Protein AF-A0A950I4U9-F1 (afdb_monomer)

Solvent-accessible surface area (backbone atoms only — not comparable to full-atom values): 6272 Å² total; per-residue (Å²): 140,79,81,83,88,44,74,59,43,54,51,56,46,53,53,52,48,49,50,41,42,52,46,24,73,71,69,57,50,70,66,42,44,57,66,60,38,53,54,29,50,48,45,33,71,65,39,24,47,54,39,43,46,37,59,77,68,62,38,65,94,52,44,68,60,35,50,52,49,49,43,35,33,46,46,44,44,54,68,63,43,34,77,76,70,74,41,62,77,73,58,91,78,44,49,66,57,40,44,51,50,41,52,48,52,10,53,57,47,54,75,72,109

Foldseek 3Di:
DDQDDDPQLVVVLVVQLVVLAVCCVVVVDQLRHNQLSCQLSVLLNRQLLVLLVCVVVVVVVCNVVSVVSLCCSQPVSSVVVCVVVVTDHPRPPCSVVSSVVSNVSNVSVVVRD

Sequence (113 aa):
MKIRLTKWKIGTFAIGLGWLIWGSFYYQFTDWDVGVSILMAGVTFLTADWCVDVLMRRQWRKLPLAIIFAWLAVDGVYVAWHPLAGNTMLRGDQWPTSLCLYLLCGFIWRLGE

Structure (mmCIF, N/CA/C/O backbone):
data_AF-A0A950I4U9-F1
#
_entry.id   AF-A0A950I4U9-F1
#
loop_
_atom_site.group_PDB
_atom_site.id
_atom_site.type_symbol
_atom_site.label_atom_id
_atom_site.label_alt_id
_atom_site.label_comp_id
_atom_site.label_asym_id
_atom_site.label_entity_id
_atom_site.label_seq_id
_atom_site.pdbx_PDB_ins_code
_atom_site.Cartn_x
_atom_site.Cartn_y
_atom_site.Cartn_z
_atom_site.occupancy
_atom_site.B_iso_or_equiv
_atom_site.auth_seq_id
_atom_site.auth_comp_id
_atom_site.auth_asym_id
_atom_site.auth_atom_id
_atom_site.pdbx_PDB_model_num
ATOM 1 N N . MET A 1 1 ? -16.637 -1.332 2.187 1.00 80.62 1 MET A N 1
ATOM 2 C CA . MET A 1 1 ? -15.244 -1.025 2.580 1.00 80.62 1 MET A CA 1
ATOM 3 C C . MET A 1 1 ? -15.210 0.427 3.035 1.00 80.62 1 MET A C 1
ATOM 5 O O . MET A 1 1 ? -15.858 1.230 2.380 1.00 80.62 1 MET A O 1
ATOM 9 N N . LYS A 1 2 ? -14.555 0.766 4.152 1.00 81.94 2 LYS A N 1
ATOM 10 C CA . LYS A 1 2 ? -14.391 2.165 4.592 1.00 81.94 2 LYS A CA 1
ATOM 11 C C . LYS A 1 2 ? -12.900 2.469 4.633 1.00 81.94 2 LYS A C 1
ATOM 13 O O . LYS A 1 2 ? -12.187 1.821 5.390 1.00 81.94 2 LYS A O 1
ATOM 18 N N . ILE A 1 3 ? -12.452 3.413 3.811 1.00 84.06 3 ILE A N 1
ATOM 19 C CA . ILE A 1 3 ? -11.051 3.837 3.770 1.00 84.06 3 ILE A CA 1
ATOM 20 C C . ILE A 1 3 ? -10.830 4.828 4.911 1.00 84.06 3 ILE A C 1
ATOM 22 O O . ILE A 1 3 ? -11.561 5.812 5.036 1.00 84.06 3 ILE A O 1
ATOM 26 N N . ARG A 1 4 ? -9.837 4.557 5.757 1.00 85.50 4 ARG A N 1
ATOM 27 C CA . ARG A 1 4 ? -9.406 5.474 6.818 1.00 85.50 4 ARG A CA 1
ATOM 28 C C . ARG A 1 4 ? -8.210 6.281 6.340 1.00 85.50 4 ARG A C 1
ATOM 30 O O . ARG A 1 4 ? -7.289 5.719 5.751 1.00 85.50 4 ARG A O 1
ATOM 37 N N . LEU A 1 5 ? -8.238 7.582 6.610 1.00 90.62 5 LEU A N 1
ATOM 38 C CA . LEU A 1 5 ? -7.181 8.533 6.274 1.00 90.62 5 LEU A CA 1
ATOM 39 C C . LEU A 1 5 ? -6.676 9.170 7.569 1.00 90.62 5 LEU A C 1
ATOM 41 O O . LEU A 1 5 ? -7.180 10.200 8.007 1.00 90.62 5 LEU A O 1
ATOM 45 N N . THR A 1 6 ? -5.710 8.520 8.213 1.00 93.25 6 THR A N 1
ATOM 46 C CA . THR A 1 6 ? -5.031 9.064 9.396 1.00 93.25 6 THR A CA 1
ATOM 47 C C . THR A 1 6 ? -3.713 9.712 8.982 1.00 93.25 6 THR A C 1
ATOM 49 O O . THR A 1 6 ? -3.088 9.296 8.003 1.00 93.25 6 THR A O 1
ATOM 52 N N . LYS A 1 7 ? -3.252 10.714 9.743 1.00 95.62 7 LYS A N 1
ATOM 53 C CA . LYS A 1 7 ? -1.935 11.342 9.515 1.00 95.62 7 LYS A CA 1
ATOM 54 C C . LYS A 1 7 ? -0.813 10.298 9.530 1.00 95.62 7 LYS A C 1
ATOM 56 O O . LYS A 1 7 ? 0.087 10.357 8.702 1.00 95.62 7 LYS A O 1
ATOM 61 N N . TRP A 1 8 ? -0.922 9.312 10.422 1.00 95.56 8 TRP A N 1
ATOM 62 C CA . TRP A 1 8 ? 0.000 8.183 10.524 1.00 95.56 8 TRP A CA 1
ATOM 63 C C . TRP A 1 8 ? 0.044 7.338 9.248 1.00 95.56 8 TRP A C 1
ATOM 65 O O . TRP A 1 8 ? 1.118 7.088 8.700 1.00 95.56 8 TRP A O 1
ATOM 75 N N . LYS A 1 9 ? -1.128 6.941 8.740 1.00 95.75 9 LYS A N 1
ATOM 76 C CA . LYS A 1 9 ? -1.238 6.148 7.516 1.00 95.75 9 LYS A CA 1
ATOM 77 C C . LYS A 1 9 ? -0.676 6.902 6.313 1.00 95.75 9 LYS A C 1
ATOM 79 O O . LYS A 1 9 ? 0.091 6.331 5.552 1.00 95.75 9 LYS A O 1
ATOM 84 N N . ILE A 1 10 ? -1.004 8.187 6.175 1.00 96.81 10 ILE A N 1
ATOM 85 C CA . ILE A 1 10 ? -0.496 9.033 5.085 1.00 96.81 10 ILE A CA 1
ATOM 86 C C . ILE A 1 10 ? 1.026 9.205 5.187 1.00 96.81 10 ILE A C 1
ATOM 88 O O . ILE A 1 10 ? 1.719 9.040 4.188 1.00 96.81 10 ILE A O 1
ATOM 92 N N . GLY A 1 11 ? 1.557 9.496 6.379 1.00 96.94 11 GLY A N 1
ATOM 93 C CA . GLY A 1 11 ? 2.992 9.713 6.582 1.00 96.94 11 GLY A CA 1
ATOM 94 C C . GLY A 1 11 ? 3.826 8.461 6.312 1.00 96.94 11 GLY A C 1
ATOM 95 O O . GLY A 1 11 ? 4.778 8.504 5.538 1.00 96.94 11 GLY A O 1
ATOM 96 N N . THR A 1 12 ? 3.437 7.322 6.888 1.00 96.56 12 THR A N 1
ATOM 97 C CA . THR A 1 12 ? 4.133 6.042 6.657 1.00 96.56 12 THR A CA 1
ATOM 98 C C . THR A 1 12 ? 3.989 5.555 5.216 1.00 96.56 12 THR A C 1
ATOM 100 O O . THR A 1 12 ? 4.942 5.013 4.663 1.00 96.56 12 THR A O 1
ATOM 103 N N . PHE A 1 13 ? 2.842 5.801 4.574 1.00 97.25 13 PHE A N 1
ATOM 104 C CA . PHE A 1 13 ? 2.659 5.547 3.146 1.00 97.25 13 PHE A CA 1
ATOM 105 C C . PHE A 1 13 ? 3.595 6.394 2.283 1.00 97.25 13 PHE A C 1
ATOM 107 O O . PHE A 1 13 ? 4.251 5.849 1.404 1.00 97.25 13 PHE A O 1
ATOM 114 N N . ALA A 1 14 ? 3.694 7.701 2.542 1.00 97.88 14 ALA A N 1
ATOM 115 C CA . ALA A 1 14 ? 4.572 8.589 1.783 1.00 97.88 14 ALA A CA 1
ATOM 116 C C . ALA A 1 14 ? 6.047 8.175 1.910 1.00 97.88 14 ALA A C 1
ATOM 118 O O . ALA A 1 14 ? 6.761 8.149 0.910 1.00 97.88 14 ALA A O 1
ATOM 119 N N . ILE A 1 15 ? 6.482 7.786 3.114 1.00 97.75 15 ILE A N 1
ATOM 120 C CA . ILE A 1 15 ? 7.834 7.259 3.352 1.00 97.75 15 ILE A CA 1
ATOM 121 C C . ILE A 1 15 ? 8.050 5.955 2.574 1.00 97.75 15 ILE A C 1
ATOM 123 O O . ILE A 1 15 ? 9.038 5.831 1.854 1.00 97.75 15 ILE A O 1
ATOM 127 N N . GLY A 1 16 ? 7.122 4.998 2.678 1.00 97.12 16 GLY A N 1
ATOM 128 C CA . GLY A 1 16 ? 7.219 3.716 1.978 1.00 97.12 16 GLY A CA 1
ATOM 129 C C . GLY A 1 16 ? 7.217 3.866 0.456 1.00 97.12 16 GLY A C 1
ATOM 130 O O . GLY A 1 16 ? 8.049 3.271 -0.221 1.00 97.12 16 GLY A O 1
ATOM 131 N N . LEU A 1 17 ? 6.340 4.710 -0.092 1.00 98.06 17 LEU A N 1
ATOM 132 C CA . LEU A 1 17 ? 6.302 5.006 -1.524 1.00 98.06 17 LEU A CA 1
ATOM 133 C C . LEU A 1 17 ? 7.584 5.708 -1.986 1.00 98.06 17 LEU A C 1
ATOM 135 O O . LEU A 1 17 ? 8.134 5.343 -3.021 1.00 98.06 17 LEU A O 1
ATOM 139 N N . GLY A 1 18 ? 8.089 6.672 -1.211 1.00 98.12 18 GLY A N 1
ATOM 140 C CA . GLY A 1 18 ? 9.366 7.327 -1.494 1.00 98.12 18 GLY A CA 1
ATOM 141 C C . GLY A 1 18 ? 10.523 6.329 -1.542 1.00 98.12 18 GLY A C 1
ATOM 142 O O . GLY A 1 18 ? 11.331 6.375 -2.468 1.00 98.12 18 GLY A O 1
ATOM 143 N N . TRP A 1 19 ? 10.554 5.377 -0.604 1.00 97.56 19 TRP A N 1
ATOM 144 C CA . TRP A 1 19 ? 11.531 4.289 -0.600 1.00 97.56 19 TRP A CA 1
ATOM 145 C C . TRP A 1 19 ? 11.404 3.388 -1.831 1.00 97.56 19 TRP A C 1
ATOM 147 O O . TRP A 1 19 ? 12.416 3.045 -2.438 1.00 97.56 19 TRP A O 1
ATOM 157 N N . LEU A 1 20 ? 10.176 3.040 -2.236 1.00 95.88 20 LEU A N 1
ATOM 158 C CA . LEU A 1 20 ? 9.943 2.209 -3.418 1.00 95.88 20 LEU A CA 1
ATOM 159 C C . LEU A 1 20 ? 10.427 2.886 -4.706 1.00 95.88 20 LEU A C 1
ATOM 161 O O . LEU A 1 20 ? 11.121 2.275 -5.514 1.00 95.88 20 LEU A O 1
ATOM 165 N N . ILE A 1 21 ? 10.098 4.167 -4.867 1.00 97.56 21 ILE A N 1
ATOM 166 C CA . ILE A 1 21 ? 10.514 4.960 -6.024 1.00 97.56 21 ILE A CA 1
ATOM 167 C C . ILE A 1 21 ? 12.039 5.092 -6.046 1.00 97.56 21 ILE A C 1
ATOM 169 O O . ILE A 1 21 ? 12.656 4.798 -7.067 1.00 97.56 21 ILE A O 1
ATOM 173 N N . TRP A 1 22 ? 12.659 5.471 -4.924 1.00 97.94 22 TRP A N 1
ATOM 174 C CA . TRP A 1 22 ? 14.117 5.580 -4.833 1.00 97.94 22 TRP A CA 1
ATOM 175 C C . TRP A 1 22 ? 14.811 4.246 -5.142 1.00 97.94 22 TRP A C 1
ATOM 177 O O . TRP A 1 22 ? 15.754 4.209 -5.932 1.00 97.94 22 TRP A O 1
ATOM 187 N N . GLY A 1 23 ? 14.299 3.144 -4.585 1.00 95.81 23 GLY A N 1
ATOM 188 C CA . GLY A 1 23 ? 14.819 1.800 -4.817 1.00 95.81 23 GLY A CA 1
ATOM 189 C C . GLY A 1 23 ? 14.761 1.377 -6.286 1.00 95.81 23 GLY A C 1
ATOM 190 O O . GLY A 1 23 ? 15.731 0.799 -6.773 1.00 95.81 23 GLY A O 1
ATOM 191 N N . SER A 1 24 ? 13.699 1.740 -7.015 1.00 94.69 24 SER A N 1
ATOM 192 C CA . SER A 1 24 ? 13.592 1.438 -8.451 1.00 94.69 24 SER A CA 1
ATOM 193 C C . SER A 1 24 ? 14.712 2.085 -9.280 1.00 94.69 24 SER A C 1
ATOM 195 O O . SER A 1 24 ? 15.261 1.455 -10.181 1.00 94.69 24 SER A O 1
ATOM 197 N N . PHE A 1 25 ? 15.130 3.309 -8.930 1.00 96.12 25 PHE A N 1
ATOM 198 C CA . PHE A 1 25 ? 16.250 3.983 -9.596 1.00 96.12 25 PHE A CA 1
ATOM 199 C C . PHE A 1 25 ? 17.613 3.431 -9.177 1.00 96.12 25 PHE A C 1
ATOM 201 O O . PHE A 1 25 ? 18.535 3.426 -9.989 1.00 96.12 25 PHE A O 1
ATOM 208 N N . TYR A 1 26 ? 17.752 3.004 -7.919 1.00 97.00 26 TYR A N 1
ATOM 209 C CA . TYR A 1 26 ? 19.027 2.546 -7.370 1.00 97.00 26 TYR A CA 1
ATOM 210 C C . TYR A 1 26 ? 19.367 1.108 -7.781 1.00 97.00 26 TYR A C 1
ATOM 212 O O . TYR A 1 26 ? 20.475 0.853 -8.242 1.00 97.00 26 TYR A O 1
ATOM 220 N N . TYR A 1 27 ? 18.427 0.171 -7.621 1.00 93.06 27 TYR A N 1
ATOM 221 C CA . TYR A 1 27 ? 18.664 -1.253 -7.887 1.00 93.06 27 TYR A CA 1
ATOM 222 C C . TYR A 1 27 ? 18.435 -1.645 -9.346 1.00 93.06 27 TYR A C 1
ATOM 224 O O . TYR A 1 27 ? 19.054 -2.599 -9.811 1.00 93.06 27 TYR A O 1
ATOM 232 N N . GLN A 1 28 ? 17.559 -0.927 -10.059 1.00 89.12 28 GLN A N 1
ATOM 233 C CA . GLN A 1 28 ? 17.275 -1.144 -11.482 1.00 89.12 28 GLN A CA 1
ATOM 234 C C . GLN A 1 28 ? 16.904 -2.601 -11.826 1.00 89.12 28 GLN A C 1
ATOM 236 O O . GLN A 1 28 ? 17.281 -3.119 -12.879 1.00 89.12 28 GLN A O 1
ATOM 241 N N . PHE A 1 29 ? 16.174 -3.282 -10.935 1.00 88.75 29 PHE A N 1
ATOM 242 C CA . PHE A 1 29 ? 15.666 -4.622 -11.231 1.00 88.75 29 PHE A CA 1
ATOM 243 C C . PHE A 1 29 ? 14.668 -4.563 -12.385 1.00 88.75 29 PHE A C 1
ATOM 245 O O . PHE A 1 29 ? 13.846 -3.652 -12.462 1.00 88.75 29 PHE A O 1
ATOM 252 N N . THR A 1 30 ? 14.729 -5.551 -13.279 1.00 87.12 30 THR A N 1
ATOM 253 C CA . THR A 1 30 ? 13.927 -5.540 -14.507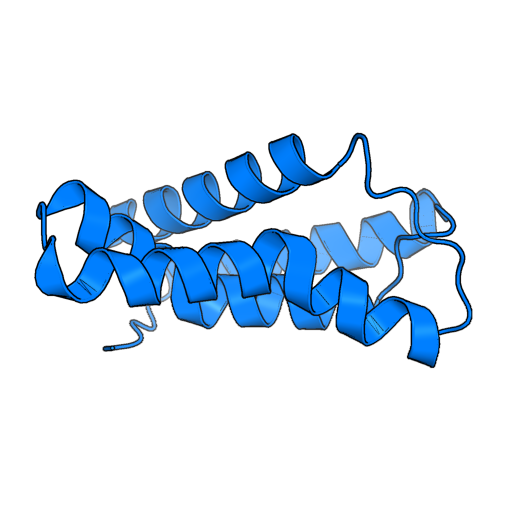 1.00 87.12 30 THR A CA 1
ATOM 254 C C . THR A 1 30 ? 12.430 -5.518 -14.232 1.00 87.12 30 THR A C 1
ATOM 256 O O . THR A 1 30 ? 11.691 -4.906 -14.994 1.00 87.12 30 THR A O 1
ATOM 259 N N . ASP A 1 31 ? 11.977 -6.132 -13.141 1.00 87.19 31 ASP A N 1
ATOM 260 C CA . ASP A 1 31 ? 10.564 -6.192 -12.795 1.00 87.19 31 ASP A CA 1
ATOM 261 C C . ASP A 1 31 ? 10.110 -5.102 -11.807 1.00 87.19 31 ASP A C 1
ATOM 263 O O . ASP A 1 31 ? 8.974 -5.124 -11.340 1.00 87.19 31 ASP A O 1
ATOM 267 N N . TRP A 1 32 ? 10.964 -4.118 -11.510 1.00 92.12 32 TRP A N 1
ATOM 268 C CA . TRP A 1 32 ? 10.665 -3.065 -10.546 1.00 92.12 32 TRP A CA 1
ATOM 269 C C . TRP A 1 32 ? 10.909 -1.670 -11.116 1.00 92.12 32 TRP A C 1
ATOM 271 O O . TRP A 1 32 ? 12.036 -1.189 -11.213 1.00 92.12 32 TRP A O 1
ATOM 281 N N . ASP A 1 33 ? 9.812 -0.979 -11.417 1.00 93.31 33 ASP A N 1
ATOM 282 C CA . ASP A 1 33 ? 9.814 0.405 -11.882 1.00 93.31 33 ASP A CA 1
ATOM 283 C C . ASP A 1 33 ? 8.951 1.332 -10.998 1.00 93.31 33 ASP A C 1
ATOM 285 O O . ASP A 1 33 ? 8.341 0.941 -9.991 1.00 93.31 33 ASP A O 1
ATOM 289 N N . VAL A 1 34 ? 8.913 2.612 -11.370 1.00 95.19 34 VAL A N 1
ATOM 290 C CA . VAL A 1 34 ? 8.114 3.638 -10.686 1.00 95.19 34 VAL A CA 1
ATOM 291 C C . VAL A 1 34 ? 6.611 3.358 -10.803 1.00 95.19 34 VAL A C 1
ATOM 293 O O . VAL A 1 34 ? 5.862 3.608 -9.858 1.00 95.19 34 VAL A O 1
ATOM 296 N N . GLY A 1 35 ? 6.154 2.827 -11.939 1.00 94.94 35 GLY A N 1
ATOM 297 C CA . GLY A 1 35 ? 4.741 2.577 -12.204 1.00 94.94 35 GLY A CA 1
ATOM 298 C C . GLY A 1 35 ? 4.176 1.468 -11.324 1.00 94.94 35 GLY A C 1
ATOM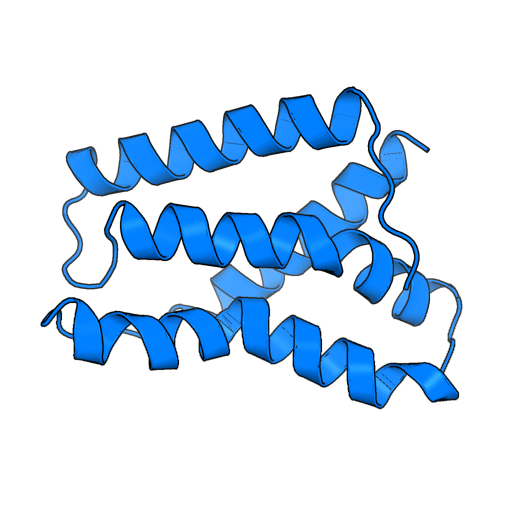 299 O O . GLY A 1 35 ? 3.185 1.693 -10.622 1.00 94.94 35 GLY A O 1
ATOM 300 N N . VAL A 1 36 ? 4.846 0.312 -11.267 1.00 93.69 36 VAL A N 1
ATOM 301 C CA . VAL A 1 36 ? 4.453 -0.791 -10.37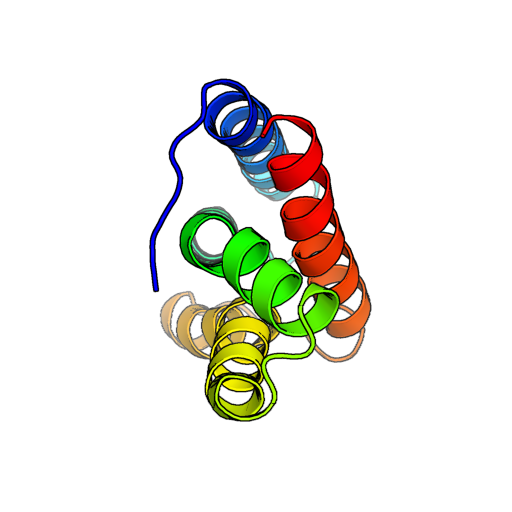9 1.00 93.69 36 VAL A CA 1
ATOM 302 C C . VAL A 1 36 ? 4.518 -0.362 -8.914 1.00 93.69 36 VAL A C 1
ATOM 304 O O . VAL A 1 36 ? 3.619 -0.698 -8.143 1.00 93.69 36 VAL A O 1
ATOM 307 N N . SER A 1 37 ? 5.502 0.466 -8.540 1.00 95.50 37 SER A N 1
ATOM 308 C CA . SER A 1 37 ? 5.621 1.027 -7.189 1.00 95.50 37 SER A CA 1
ATOM 309 C C . SER A 1 37 ? 4.396 1.862 -6.807 1.00 95.50 37 SER A C 1
ATOM 311 O O . SER A 1 37 ? 3.814 1.651 -5.744 1.00 95.50 37 SER A O 1
ATOM 313 N N . ILE A 1 38 ? 3.964 2.778 -7.680 1.00 97.19 38 ILE A N 1
ATOM 314 C CA . ILE A 1 38 ? 2.796 3.637 -7.437 1.00 97.19 38 ILE A CA 1
ATOM 315 C C . ILE A 1 38 ? 1.507 2.812 -7.400 1.00 97.19 38 ILE A C 1
ATOM 317 O O . ILE A 1 38 ? 0.704 2.975 -6.478 1.00 97.19 38 ILE A O 1
ATOM 321 N N . LEU A 1 39 ? 1.301 1.920 -8.373 1.00 96.62 39 LEU A N 1
ATOM 322 C CA . LEU A 1 39 ? 0.081 1.117 -8.464 1.00 96.62 39 LEU A CA 1
ATOM 323 C C . LEU A 1 39 ? -0.046 0.154 -7.279 1.00 96.62 39 LEU A C 1
ATOM 325 O O . LEU A 1 39 ? -1.086 0.127 -6.619 1.00 96.62 39 LEU A O 1
ATOM 329 N N . MET A 1 40 ? 1.013 -0.595 -6.961 1.00 95.69 40 MET A N 1
ATOM 330 C CA . MET A 1 40 ? 1.003 -1.568 -5.868 1.00 95.69 40 MET A CA 1
ATOM 331 C C . MET A 1 40 ? 0.844 -0.873 -4.520 1.00 95.69 40 MET A C 1
ATOM 333 O O . MET A 1 40 ? 0.001 -1.276 -3.711 1.00 95.69 40 MET A O 1
ATOM 337 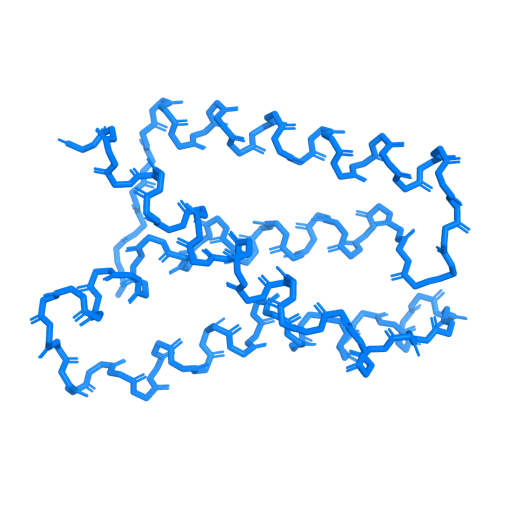N N . ALA A 1 41 ? 1.616 0.190 -4.271 1.00 96.94 41 ALA A N 1
ATOM 338 C CA . ALA A 1 41 ? 1.500 0.947 -3.034 1.00 96.94 41 ALA A CA 1
ATOM 339 C C . ALA A 1 41 ? 0.105 1.577 -2.916 1.00 96.94 41 ALA A C 1
ATOM 341 O O . ALA A 1 41 ? -0.489 1.533 -1.841 1.00 96.94 41 ALA A O 1
ATOM 342 N N . GLY A 1 42 ? -0.460 2.095 -4.011 1.00 97.06 42 GLY A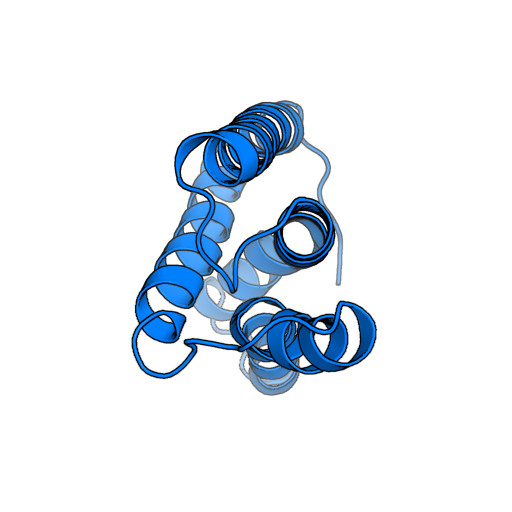 N 1
ATOM 343 C CA . GLY A 1 42 ? -1.808 2.659 -4.050 1.00 97.06 42 GLY A CA 1
ATOM 344 C C . GLY A 1 42 ? -2.890 1.637 -3.695 1.00 97.06 42 GLY A C 1
ATOM 345 O O . GLY A 1 42 ? -3.695 1.875 -2.795 1.00 97.06 42 GLY A O 1
ATOM 346 N N . VAL A 1 43 ? -2.885 0.460 -4.329 1.00 97.38 43 VAL A N 1
ATOM 347 C CA . VAL A 1 43 ? -3.834 -0.617 -3.991 1.00 97.38 43 VAL A CA 1
ATOM 348 C C . VAL A 1 43 ? -3.639 -1.080 -2.544 1.00 97.38 43 VAL A C 1
ATOM 350 O O . VAL A 1 43 ? -4.621 -1.274 -1.820 1.00 97.38 43 VAL A O 1
ATOM 353 N N . THR A 1 44 ? -2.390 -1.183 -2.082 1.00 97.38 44 THR A N 1
ATOM 354 C CA . THR A 1 44 ? -2.060 -1.498 -0.683 1.00 97.38 44 THR A CA 1
ATOM 355 C C . THR A 1 44 ? -2.663 -0.464 0.265 1.00 97.38 44 THR A C 1
ATOM 357 O O . THR A 1 44 ? -3.399 -0.832 1.179 1.00 97.38 44 THR A O 1
ATOM 360 N N . PHE A 1 45 ? -2.456 0.829 0.005 1.00 97.12 45 PHE A N 1
ATOM 361 C CA . PHE A 1 45 ? -3.006 1.941 0.782 1.00 97.12 45 PHE A CA 1
ATOM 362 C C . PHE A 1 45 ? -4.527 1.898 0.900 1.00 97.12 45 PHE A C 1
ATOM 364 O O . PHE A 1 45 ? -5.078 2.210 1.956 1.00 97.12 45 PHE A O 1
ATOM 371 N N . LEU A 1 46 ? -5.219 1.497 -0.161 1.00 96.69 46 LEU A N 1
ATOM 372 C CA . LEU A 1 46 ? -6.678 1.449 -0.176 1.00 96.69 46 LEU A CA 1
ATOM 373 C C . LEU A 1 46 ? -7.252 0.228 0.550 1.00 96.69 46 LEU A C 1
ATOM 375 O O . LEU A 1 46 ? -8.372 0.309 1.058 1.00 96.69 46 LEU A O 1
ATOM 379 N N . THR A 1 47 ? -6.521 -0.890 0.590 1.00 96.94 47 THR A N 1
ATOM 380 C CA . THR A 1 47 ? -7.103 -2.194 0.950 1.00 96.94 47 THR A CA 1
ATOM 381 C C . THR A 1 47 ? -6.497 -2.855 2.188 1.00 96.94 47 THR A C 1
ATOM 383 O O . THR A 1 47 ? -7.224 -3.553 2.895 1.00 96.94 47 THR A O 1
ATOM 386 N N . ALA A 1 48 ? -5.217 -2.632 2.504 1.00 96.88 48 ALA A N 1
ATOM 387 C CA . ALA A 1 48 ? -4.499 -3.442 3.492 1.00 96.88 48 ALA A CA 1
ATOM 388 C C . ALA A 1 48 ? -5.088 -3.361 4.908 1.00 96.88 48 ALA A C 1
ATOM 390 O O . ALA A 1 48 ? -5.318 -4.391 5.542 1.00 96.88 48 ALA A O 1
ATOM 391 N N . ASP A 1 49 ? -5.396 -2.158 5.406 1.00 95.94 49 ASP A N 1
ATOM 392 C CA . ASP A 1 49 ? -5.944 -1.988 6.759 1.00 95.94 49 ASP A CA 1
ATOM 393 C C . ASP A 1 49 ? -7.349 -2.594 6.898 1.00 95.94 49 ASP A C 1
ATOM 395 O O . ASP A 1 49 ? -7.692 -3.146 7.948 1.00 95.94 49 ASP A O 1
ATOM 399 N N . TRP A 1 50 ? -8.145 -2.538 5.825 1.00 96.12 50 TRP A N 1
ATOM 400 C CA . TRP A 1 50 ? -9.460 -3.169 5.766 1.00 96.12 50 TRP A CA 1
ATOM 401 C C . TRP A 1 50 ? -9.363 -4.697 5.709 1.00 96.12 50 TRP A C 1
ATOM 403 O O . TRP A 1 50 ? -1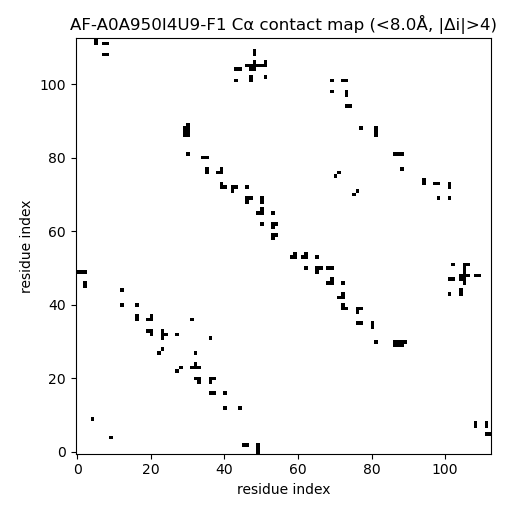0.088 -5.376 6.435 1.00 96.12 50 TRP A O 1
ATOM 413 N N . CYS A 1 51 ? -8.462 -5.252 4.897 1.00 96.56 51 CYS A N 1
ATOM 414 C CA . CYS A 1 51 ? -8.245 -6.697 4.818 1.00 96.56 51 CYS A CA 1
ATOM 415 C C . CYS A 1 51 ? -7.762 -7.263 6.160 1.00 96.56 51 CYS A C 1
ATOM 417 O O . CYS A 1 51 ? -8.291 -8.272 6.630 1.00 96.56 51 CYS A O 1
ATOM 419 N N . VAL A 1 52 ? -6.836 -6.572 6.832 1.00 96.06 52 VAL A N 1
ATOM 420 C CA . VAL A 1 52 ? -6.415 -6.931 8.193 1.00 96.06 52 VAL A CA 1
ATOM 421 C C . VAL A 1 52 ? -7.582 -6.815 9.183 1.00 96.06 52 VAL A C 1
ATOM 423 O O . VAL A 1 52 ? -7.736 -7.694 10.027 1.00 96.06 52 VAL A O 1
ATOM 426 N N . ASP A 1 53 ? -8.470 -5.817 9.057 1.00 95.00 53 ASP A N 1
ATOM 427 C CA . ASP A 1 53 ? -9.690 -5.735 9.884 1.00 95.00 53 ASP A CA 1
ATOM 428 C C . ASP A 1 53 ? -10.593 -6.958 9.722 1.00 95.00 53 ASP A C 1
ATOM 430 O O . ASP A 1 53 ? -11.082 -7.503 10.712 1.00 95.00 53 ASP A O 1
ATOM 434 N N . VAL A 1 54 ? -10.805 -7.395 8.477 1.00 96.38 54 VAL A N 1
ATOM 435 C CA . VAL A 1 54 ? -11.630 -8.565 8.156 1.00 96.38 54 VAL A CA 1
ATOM 436 C C . VAL A 1 54 ? -11.071 -9.817 8.831 1.00 96.38 54 VAL A C 1
ATOM 438 O O . VAL A 1 54 ? -11.845 -10.569 9.427 1.00 96.38 54 VAL A O 1
ATOM 441 N N . LEU A 1 55 ? -9.748 -10.009 8.790 1.00 95.19 55 LEU A N 1
ATOM 442 C CA . LEU A 1 55 ? -9.068 -11.133 9.438 1.00 95.19 55 LEU A CA 1
ATOM 443 C C . LEU A 1 55 ? -9.144 -11.041 10.968 1.00 95.19 55 LEU A C 1
ATOM 445 O O . LEU A 1 55 ? -9.617 -11.973 11.617 1.00 95.19 55 LEU A O 1
ATOM 449 N N . MET A 1 56 ? -8.753 -9.902 11.550 1.00 94.81 56 MET A N 1
ATOM 450 C CA . MET A 1 56 ? -8.731 -9.700 13.005 1.00 94.81 56 MET A CA 1
ATOM 451 C C . MET A 1 56 ? -10.120 -9.839 13.634 1.00 94.81 56 MET A C 1
ATOM 453 O O . MET A 1 56 ? -10.273 -10.460 14.684 1.00 94.81 56 MET A O 1
ATOM 457 N N . ARG A 1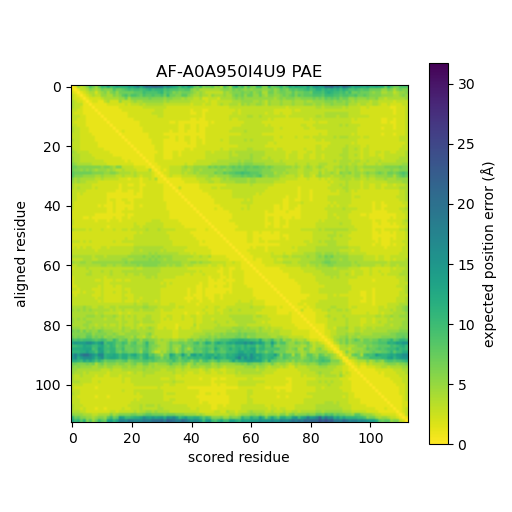 57 ? -11.153 -9.289 12.982 1.00 95.81 57 ARG A N 1
ATOM 458 C CA . ARG A 1 57 ? -12.545 -9.355 13.453 1.00 95.81 57 ARG A CA 1
ATOM 459 C C . ARG A 1 57 ? -13.277 -10.621 13.004 1.00 95.81 57 ARG A C 1
ATOM 461 O O . ARG A 1 57 ? -14.482 -10.718 13.230 1.00 95.81 57 ARG A O 1
ATOM 468 N N . ARG A 1 58 ? -12.588 -11.566 12.350 1.00 96.19 58 ARG A N 1
ATOM 469 C CA . ARG A 1 58 ? -13.150 -12.839 11.859 1.00 96.19 58 ARG A CA 1
ATOM 470 C C . ARG A 1 58 ? -14.425 -12.646 11.025 1.00 96.19 58 ARG A C 1
ATOM 472 O O . ARG A 1 58 ? -15.409 -13.369 11.169 1.00 96.19 58 ARG A O 1
ATOM 479 N N . GLN A 1 59 ? -14.436 -11.640 10.150 1.00 95.88 59 GLN A N 1
ATOM 480 C CA . GLN A 1 59 ? -15.590 -11.313 9.308 1.00 95.88 59 GLN A CA 1
ATOM 481 C C . GLN A 1 59 ? -15.661 -12.238 8.084 1.00 95.88 59 GLN A C 1
ATOM 483 O O . GLN A 1 59 ? -15.531 -11.787 6.948 1.00 95.88 59 GLN A O 1
ATOM 488 N N . TRP A 1 60 ? -15.909 -13.533 8.306 1.00 95.25 60 TRP A N 1
ATOM 489 C CA . TRP A 1 60 ? -15.836 -14.595 7.287 1.00 95.25 60 TRP A CA 1
ATOM 490 C C . TRP A 1 60 ? -16.637 -14.310 6.012 1.00 95.25 60 TRP A C 1
ATOM 492 O O . TRP A 1 60 ? -16.184 -14.616 4.915 1.00 95.25 60 TRP A O 1
ATOM 502 N N . ARG A 1 61 ? -17.786 -13.630 6.127 1.00 96.81 61 ARG A N 1
ATOM 503 C CA . ARG A 1 61 ? -18.613 -13.236 4.969 1.00 96.81 61 ARG A CA 1
ATOM 504 C C . ARG A 1 61 ? -17.901 -12.277 4.003 1.00 96.81 61 ARG A C 1
ATOM 506 O O . ARG A 1 61 ? -18.272 -12.212 2.840 1.00 96.81 61 ARG A O 1
ATOM 513 N N . LYS A 1 62 ? -16.909 -11.517 4.476 1.00 96.88 62 LYS A N 1
ATOM 514 C CA . LYS A 1 62 ? -16.117 -10.564 3.679 1.00 96.88 62 LYS A CA 1
ATOM 515 C C . LYS A 1 62 ? -14.759 -11.128 3.262 1.00 96.88 62 LYS A C 1
ATOM 517 O O . LYS A 1 62 ? -14.071 -10.491 2.469 1.00 96.88 62 LYS A O 1
ATOM 522 N N . LEU A 1 63 ? -14.383 -12.300 3.777 1.00 96.25 63 LEU A N 1
ATOM 523 C CA . LEU A 1 63 ? -13.091 -12.922 3.506 1.00 96.25 63 LEU A CA 1
ATOM 524 C C . LEU A 1 63 ? -12.836 -13.157 2.007 1.00 96.25 63 LEU A C 1
ATOM 526 O O . LEU A 1 63 ? -11.739 -12.819 1.574 1.00 96.25 63 LEU A O 1
ATOM 530 N N . PRO A 1 64 ? -13.803 -13.625 1.185 1.00 97.31 64 PRO A N 1
ATOM 531 C CA . PRO A 1 64 ? -13.560 -13.800 -0.249 1.00 97.31 64 PRO A CA 1
ATOM 532 C C . PRO A 1 64 ? -13.117 -12.504 -0.935 1.00 97.31 64 PRO A C 1
ATOM 534 O O . PRO A 1 64 ? -12.174 -12.497 -1.720 1.00 97.31 64 PRO A O 1
ATOM 537 N N . LEU A 1 65 ? -13.741 -11.379 -0.575 1.00 96.81 65 LEU A N 1
ATOM 538 C CA . LEU A 1 65 ? -13.377 -10.072 -1.115 1.00 96.81 65 LEU A CA 1
ATOM 539 C C . LEU A 1 65 ? -12.013 -9.593 -0.593 1.00 96.81 65 LEU A C 1
ATOM 541 O O . LEU A 1 65 ? -11.246 -8.999 -1.345 1.00 96.81 65 LEU A O 1
ATOM 545 N N . ALA A 1 66 ? -11.686 -9.876 0.671 1.00 96.75 66 ALA A N 1
ATOM 546 C CA . ALA A 1 66 ? -10.365 -9.582 1.226 1.00 96.75 66 ALA A CA 1
ATOM 547 C C . ALA A 1 66 ? -9.251 -10.379 0.532 1.00 96.75 66 ALA A C 1
ATOM 549 O O . ALA A 1 66 ? -8.194 -9.820 0.262 1.00 96.75 66 ALA A O 1
ATOM 550 N N . ILE A 1 67 ? -9.503 -11.644 0.180 1.00 96.94 67 ILE A N 1
ATOM 551 C CA . ILE A 1 67 ? -8.568 -12.465 -0.601 1.00 96.94 67 ILE A CA 1
ATOM 552 C C . ILE A 1 67 ? -8.368 -11.864 -1.995 1.00 96.94 67 ILE A C 1
ATOM 554 O O . ILE A 1 67 ? -7.229 -11.738 -2.429 1.00 96.94 67 ILE A O 1
ATOM 558 N N . ILE A 1 68 ? -9.440 -11.433 -2.670 1.00 97.19 68 ILE A N 1
ATOM 559 C CA . ILE A 1 68 ? -9.338 -10.779 -3.985 1.00 97.19 68 ILE A CA 1
ATOM 560 C C . ILE A 1 68 ? -8.502 -9.499 -3.900 1.00 97.19 68 ILE A C 1
ATOM 562 O O . ILE A 1 68 ? -7.644 -9.283 -4.748 1.00 97.19 68 ILE A O 1
ATOM 566 N N . PHE A 1 69 ? -8.709 -8.658 -2.883 1.00 97.12 69 PHE A N 1
ATOM 567 C CA . PHE A 1 69 ? -7.908 -7.442 -2.721 1.00 97.12 69 PHE A CA 1
ATOM 568 C C . PHE A 1 69 ? -6.458 -7.719 -2.335 1.00 97.12 69 PHE A C 1
ATOM 570 O O . PHE A 1 69 ? -5.569 -7.041 -2.845 1.00 97.12 69 PHE A O 1
ATOM 577 N N . ALA A 1 70 ? -6.208 -8.710 -1.477 1.00 96.50 70 ALA A N 1
ATOM 578 C CA . ALA A 1 70 ? -4.853 -9.132 -1.152 1.00 96.50 70 ALA A CA 1
ATOM 579 C C . ALA A 1 70 ? -4.140 -9.656 -2.405 1.00 96.50 70 ALA A C 1
ATOM 581 O O . ALA A 1 70 ? -3.041 -9.208 -2.704 1.00 96.50 70 ALA A O 1
ATOM 582 N N . TRP A 1 71 ? -4.793 -10.517 -3.190 1.00 96.44 71 TRP A N 1
ATOM 583 C CA . TRP A 1 71 ? -4.259 -10.986 -4.467 1.00 96.44 71 TRP A CA 1
ATOM 584 C C . TRP A 1 71 ? -4.031 -9.832 -5.444 1.00 96.44 71 TRP A C 1
ATOM 586 O O . TRP A 1 71 ? -2.969 -9.755 -6.047 1.00 96.44 71 TRP A O 1
ATOM 596 N N . LEU A 1 72 ? -4.980 -8.899 -5.570 1.00 96.31 72 LEU A N 1
ATOM 597 C CA . LEU A 1 72 ? -4.849 -7.741 -6.454 1.00 96.31 72 LEU A CA 1
ATOM 598 C C . LEU A 1 72 ? -3.637 -6.883 -6.074 1.00 96.31 72 LEU A C 1
ATOM 600 O O . LEU A 1 72 ? -2.883 -6.477 -6.952 1.00 96.31 72 LEU A O 1
ATOM 604 N N . ALA A 1 73 ? -3.444 -6.623 -4.780 1.00 95.38 73 ALA A N 1
ATOM 605 C CA . ALA A 1 73 ? -2.319 -5.841 -4.284 1.00 95.38 73 ALA A CA 1
ATOM 606 C C . ALA A 1 73 ? -0.985 -6.570 -4.457 1.00 95.38 73 ALA A C 1
ATOM 608 O O . ALA A 1 73 ? -0.005 -5.946 -4.841 1.00 95.38 73 ALA A O 1
ATOM 609 N N . VAL A 1 74 ? -0.952 -7.872 -4.161 1.00 93.44 74 VAL A N 1
ATOM 610 C CA . VAL A 1 74 ? 0.264 -8.686 -4.174 1.00 93.44 74 VAL A CA 1
ATOM 611 C C . VAL A 1 74 ? 0.665 -9.008 -5.611 1.00 93.44 74 VAL A C 1
ATOM 613 O O . VAL A 1 74 ? 1.760 -8.637 -6.016 1.00 93.44 74 VAL A O 1
ATOM 616 N N . ASP A 1 75 ? -0.214 -9.632 -6.391 1.00 92.50 75 ASP A N 1
ATOM 617 C CA . ASP A 1 75 ? 0.089 -10.160 -7.726 1.00 92.50 75 ASP A CA 1
ATOM 618 C C . ASP A 1 75 ? -0.677 -9.465 -8.850 1.00 92.50 75 ASP A C 1
ATOM 620 O O . ASP A 1 75 ? -0.120 -9.244 -9.922 1.00 92.50 75 ASP A O 1
ATOM 624 N N . GLY A 1 76 ? -1.946 -9.113 -8.639 1.00 92.81 76 GLY A N 1
ATOM 625 C CA . GLY A 1 76 ? -2.811 -8.633 -9.717 1.00 92.81 76 GLY A CA 1
ATOM 626 C C . GLY A 1 76 ? -2.302 -7.352 -10.380 1.00 92.81 76 GLY A C 1
ATOM 627 O O . GLY A 1 76 ? -2.348 -7.245 -11.603 1.00 92.81 76 GLY A O 1
ATOM 628 N N . VAL A 1 77 ? -1.751 -6.411 -9.603 1.00 93.06 77 VAL A N 1
ATOM 629 C CA . VAL A 1 77 ? -1.089 -5.210 -10.142 1.00 93.06 77 VAL A CA 1
ATOM 630 C C . VAL A 1 77 ? 0.132 -5.578 -10.983 1.00 93.06 77 VAL A C 1
ATOM 632 O O . VAL A 1 77 ? 0.284 -5.032 -12.071 1.00 93.06 77 VAL A O 1
ATOM 635 N N . TYR A 1 78 ? 0.970 -6.512 -10.523 1.00 88.19 78 TYR A N 1
ATOM 636 C CA . TYR A 1 78 ? 2.132 -6.984 -11.287 1.00 88.19 78 TYR A CA 1
ATOM 637 C C . TYR A 1 78 ? 1.693 -7.588 -12.624 1.00 88.19 78 TYR A C 1
ATOM 639 O O . TYR A 1 78 ? 2.156 -7.173 -13.684 1.00 88.19 78 TYR A O 1
ATOM 647 N N . VAL A 1 79 ? 0.741 -8.522 -12.576 1.00 90.31 79 VAL A N 1
ATOM 648 C CA . VAL A 1 79 ? 0.215 -9.212 -13.761 1.00 90.31 79 VAL A CA 1
ATOM 649 C C . VAL A 1 79 ? -0.395 -8.225 -14.760 1.00 90.31 79 VAL A C 1
ATOM 651 O O . VAL A 1 79 ? -0.232 -8.402 -15.964 1.00 90.31 79 VAL A O 1
ATOM 654 N N . ALA A 1 80 ? -1.074 -7.179 -14.282 1.00 91.19 80 ALA A N 1
ATOM 655 C CA . ALA A 1 80 ? -1.676 -6.163 -15.141 1.00 91.19 80 ALA A CA 1
ATOM 656 C C . ALA A 1 80 ? -0.658 -5.153 -15.702 1.00 91.19 80 ALA A C 1
ATOM 658 O O . ALA A 1 80 ? -0.809 -4.705 -16.837 1.00 91.19 80 ALA A O 1
ATOM 659 N N . TRP A 1 81 ? 0.361 -4.777 -14.923 1.00 92.31 81 TRP A N 1
ATOM 660 C CA . TRP A 1 81 ? 1.307 -3.718 -15.282 1.00 92.31 81 TRP A CA 1
ATOM 661 C C . TRP A 1 81 ? 2.407 -4.186 -16.235 1.00 92.31 81 TRP A C 1
ATOM 663 O O . TRP A 1 81 ? 2.666 -3.524 -17.237 1.00 92.31 81 TRP A O 1
ATOM 673 N N . HIS A 1 82 ? 3.039 -5.331 -15.964 1.00 89.56 82 HIS A N 1
ATOM 674 C CA . HIS A 1 82 ? 4.216 -5.778 -16.721 1.00 89.56 82 HIS A CA 1
ATOM 675 C C . HIS A 1 82 ? 4.003 -5.902 -18.239 1.00 89.56 82 HIS A C 1
ATOM 677 O O . HIS A 1 82 ? 4.871 -5.440 -18.984 1.00 89.56 82 HIS A O 1
ATOM 683 N N . PRO A 1 83 ? 2.864 -6.432 -18.734 1.00 88.81 83 PRO A N 1
ATOM 684 C CA . PRO A 1 83 ? 2.588 -6.468 -20.170 1.00 88.81 83 PRO A CA 1
ATOM 685 C C . PRO A 1 83 ? 2.516 -5.077 -20.815 1.00 88.81 83 PRO A C 1
ATOM 687 O O . PRO A 1 83 ? 2.863 -4.931 -21.983 1.00 88.81 83 PRO A O 1
ATOM 690 N N . LEU A 1 84 ? 2.076 -4.061 -20.066 1.00 90.56 84 LEU A N 1
ATOM 691 C CA . LEU A 1 84 ? 1.984 -2.675 -20.534 1.00 90.56 84 LEU A CA 1
ATOM 692 C C . LEU A 1 84 ? 3.336 -1.957 -20.461 1.00 90.56 84 LEU A C 1
ATOM 694 O O . LEU A 1 84 ? 3.639 -1.133 -21.319 1.00 90.56 84 LEU A O 1
ATOM 698 N N . ALA A 1 85 ? 4.140 -2.273 -19.445 1.00 88.94 85 ALA A N 1
ATOM 699 C CA . ALA A 1 85 ? 5.462 -1.692 -19.238 1.00 88.94 85 ALA A CA 1
ATOM 700 C C . ALA A 1 85 ? 6.537 -2.282 -20.168 1.00 88.94 85 ALA A C 1
ATOM 702 O O . ALA A 1 85 ? 7.574 -1.658 -20.370 1.00 88.94 85 ALA A O 1
ATOM 703 N N . GLY A 1 86 ? 6.303 -3.471 -20.739 1.00 85.31 86 GLY A N 1
ATOM 704 C CA . GLY A 1 86 ? 7.256 -4.151 -21.625 1.00 85.31 86 GLY A CA 1
ATOM 705 C C . GLY A 1 86 ? 8.436 -4.805 -20.896 1.00 85.31 86 GLY A C 1
ATOM 706 O O . GLY A 1 86 ? 9.410 -5.200 -21.534 1.00 85.31 86 GLY A O 1
ATOM 707 N N . ASN A 1 87 ? 8.344 -4.939 -19.572 1.00 81.44 87 ASN A N 1
ATOM 708 C CA . ASN A 1 87 ? 9.408 -5.436 -18.703 1.00 81.44 87 ASN A CA 1
ATOM 709 C C . ASN A 1 87 ? 9.208 -6.921 -18.359 1.00 81.44 87 ASN A C 1
ATOM 711 O O . ASN A 1 87 ? 8.074 -7.363 -18.151 1.00 81.44 87 ASN A O 1
ATOM 715 N N . THR A 1 88 ? 10.292 -7.699 -18.246 1.00 82.81 88 THR A N 1
ATOM 716 C CA . THR A 1 88 ? 10.204 -9.101 -17.802 1.00 82.81 88 THR A CA 1
ATOM 717 C C . THR A 1 88 ? 9.845 -9.176 -16.319 1.00 82.81 88 THR A C 1
ATOM 719 O O . THR A 1 88 ? 10.285 -8.355 -15.523 1.00 82.81 88 THR A O 1
ATOM 722 N N . MET A 1 89 ? 9.019 -10.156 -15.949 1.00 81.81 89 MET A N 1
ATOM 723 C CA . MET A 1 89 ? 8.488 -10.317 -14.593 1.00 81.81 89 MET A CA 1
ATOM 724 C C . MET A 1 89 ? 9.221 -11.449 -13.851 1.00 81.81 89 MET A C 1
ATOM 726 O O . MET A 1 89 ? 9.262 -12.569 -14.364 1.00 81.81 89 MET A O 1
ATOM 730 N N . LEU A 1 90 ? 9.723 -11.211 -12.630 1.00 79.56 90 LEU A N 1
ATOM 731 C CA . LEU A 1 90 ? 10.401 -12.217 -11.789 1.00 79.56 90 LEU A CA 1
ATOM 732 C C . LEU A 1 90 ? 9.547 -12.591 -10.565 1.00 79.56 90 LEU A C 1
ATOM 734 O O . LEU A 1 90 ? 9.944 -12.452 -9.409 1.00 79.56 90 LEU A O 1
ATOM 738 N N . ARG A 1 91 ? 8.322 -13.077 -10.808 1.00 77.12 91 ARG A N 1
ATOM 739 C CA . ARG A 1 91 ? 7.305 -13.155 -9.745 1.00 77.12 91 ARG A CA 1
ATOM 740 C C . ARG A 1 91 ? 7.406 -14.346 -8.794 1.00 77.12 91 ARG A C 1
ATOM 742 O O . ARG A 1 91 ? 6.933 -14.244 -7.663 1.00 77.12 91 ARG A O 1
ATOM 749 N N . GLY A 1 92 ? 8.006 -15.454 -9.234 1.00 76.88 92 GLY A N 1
ATOM 750 C CA . GLY A 1 92 ? 8.030 -16.719 -8.483 1.00 76.88 92 GLY A CA 1
ATOM 751 C C . GLY A 1 92 ? 8.538 -16.577 -7.045 1.00 76.88 92 GLY A C 1
ATOM 752 O O . GLY A 1 92 ? 7.978 -17.192 -6.139 1.00 76.88 92 GLY A O 1
ATOM 753 N N . ASP A 1 93 ? 9.503 -15.683 -6.829 1.00 75.88 93 ASP A N 1
ATOM 754 C CA . ASP A 1 93 ? 10.186 -15.522 -5.542 1.00 75.88 93 ASP A CA 1
ATOM 755 C C . ASP A 1 93 ? 9.689 -14.319 -4.725 1.00 75.88 93 ASP A C 1
ATOM 757 O O . ASP A 1 93 ? 9.940 -14.219 -3.524 1.00 75.88 93 ASP A O 1
ATOM 761 N N . GLN A 1 94 ? 8.970 -13.385 -5.352 1.00 83.31 94 GLN A N 1
ATOM 762 C CA . GLN A 1 94 ? 8.642 -12.097 -4.736 1.00 83.31 94 GLN A CA 1
ATOM 763 C C . GLN A 1 94 ? 7.283 -12.069 -4.037 1.00 83.31 94 GLN A C 1
ATOM 765 O O . GLN A 1 94 ? 7.067 -11.247 -3.140 1.00 83.31 94 GLN A O 1
ATOM 770 N N . TRP A 1 95 ? 6.360 -12.954 -4.419 1.00 87.38 95 TRP A N 1
ATOM 771 C CA . TRP A 1 95 ? 5.004 -12.937 -3.873 1.00 87.38 95 TRP A CA 1
ATOM 772 C C . TRP A 1 95 ? 4.911 -13.112 -2.348 1.00 87.38 95 TRP A C 1
ATOM 774 O O . TRP A 1 95 ? 4.096 -12.401 -1.747 1.00 87.38 95 TRP A O 1
ATOM 784 N N . PRO A 1 96 ? 5.755 -13.924 -1.669 1.00 91.31 96 PRO A N 1
ATOM 785 C C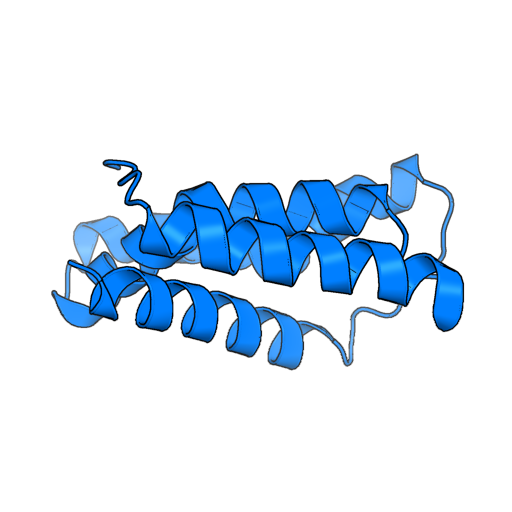A . PRO A 1 96 ? 5.711 -14.020 -0.213 1.00 91.31 96 PRO A CA 1
ATOM 786 C C . PRO A 1 96 ? 6.134 -12.701 0.438 1.00 91.31 96 PRO A C 1
ATOM 788 O O . PRO A 1 96 ? 5.496 -12.235 1.381 1.00 91.31 96 PRO A O 1
ATOM 791 N N . THR A 1 97 ? 7.168 -12.053 -0.103 1.00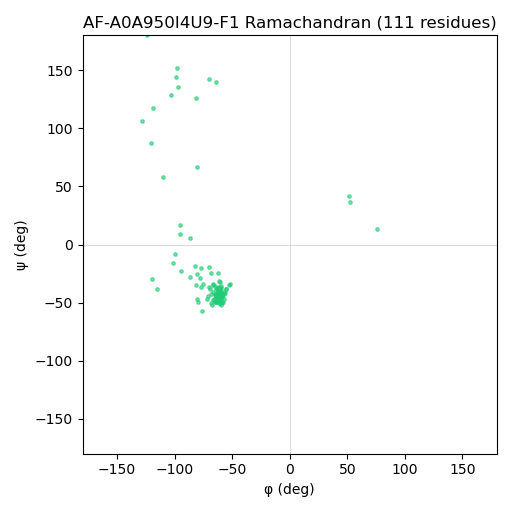 90.56 97 THR A N 1
ATOM 792 C CA . THR A 1 97 ? 7.677 -10.766 0.386 1.00 90.56 97 THR A CA 1
ATOM 793 C C . THR A 1 97 ? 6.633 -9.666 0.216 1.00 90.56 97 THR A C 1
ATOM 795 O O . THR A 1 97 ? 6.365 -8.921 1.160 1.00 90.56 97 THR A O 1
ATOM 798 N N . SER A 1 98 ? 5.979 -9.601 -0.948 1.00 92.12 98 SER A N 1
ATOM 799 C CA . SER A 1 98 ? 4.877 -8.669 -1.204 1.00 92.12 98 SER A CA 1
ATOM 800 C C . SER A 1 98 ? 3.693 -8.900 -0.259 1.00 92.12 98 SER A C 1
ATOM 802 O O . SER A 1 98 ? 3.139 -7.935 0.263 1.00 92.12 98 SER A O 1
ATOM 804 N N . LEU A 1 99 ? 3.321 -10.157 0.012 1.00 95.06 99 LEU A N 1
ATOM 805 C CA . LEU A 1 99 ? 2.247 -10.479 0.955 1.00 95.06 99 LEU A CA 1
ATOM 806 C C . LEU A 1 99 ? 2.603 -10.068 2.393 1.00 95.06 99 LEU A C 1
ATOM 808 O O . LEU A 1 99 ? 1.775 -9.476 3.086 1.00 95.06 99 LEU A O 1
ATOM 812 N N . CYS A 1 100 ? 3.835 -10.331 2.833 1.00 95.38 100 CYS A N 1
ATOM 813 C CA . CYS A 1 100 ? 4.328 -9.901 4.142 1.00 95.38 100 CYS A CA 1
ATOM 814 C C . CYS A 1 100 ? 4.301 -8.374 4.284 1.00 95.38 100 CYS A C 1
ATOM 816 O O . CYS A 1 100 ? 3.793 -7.868 5.284 1.00 95.38 100 CYS A O 1
ATOM 818 N N . LEU A 1 101 ? 4.784 -7.640 3.276 1.00 94.81 101 LEU A N 1
ATOM 819 C CA . LEU A 1 101 ? 4.723 -6.175 3.233 1.00 94.81 101 LEU A CA 1
ATOM 820 C C . LEU A 1 101 ? 3.278 -5.668 3.272 1.00 94.81 101 LEU A C 1
ATOM 822 O O . LEU A 1 101 ? 2.966 -4.775 4.057 1.00 94.81 101 LEU A O 1
ATOM 826 N N . TYR A 1 102 ? 2.382 -6.274 2.490 1.00 97.06 102 TYR A N 1
ATOM 827 C CA . TYR A 1 102 ? 0.961 -5.930 2.469 1.00 97.06 102 TYR A CA 1
ATOM 828 C C . TYR A 1 102 ? 0.314 -6.066 3.854 1.00 97.06 102 TYR A C 1
ATOM 830 O O . TYR A 1 102 ? -0.336 -5.137 4.341 1.00 97.06 102 TYR A O 1
ATOM 838 N N . LEU A 1 103 ? 0.528 -7.203 4.525 1.00 96.75 103 LEU A N 1
ATOM 839 C CA . LEU A 1 103 ? 0.012 -7.440 5.874 1.00 96.75 103 LEU A CA 1
ATOM 840 C C . LEU A 1 103 ? 0.644 -6.488 6.893 1.00 96.75 103 LEU A C 1
ATOM 842 O O . LEU A 1 103 ? -0.073 -5.922 7.717 1.00 96.75 103 LEU A O 1
ATOM 846 N N . LEU A 1 104 ? 1.957 -6.266 6.815 1.00 96.88 104 LEU A N 1
ATOM 847 C CA . LEU A 1 104 ? 2.685 -5.352 7.692 1.00 96.88 104 LEU A CA 1
ATOM 848 C C . LEU A 1 104 ? 2.154 -3.918 7.574 1.00 96.88 104 LEU A C 1
ATOM 850 O O . LEU A 1 104 ? 1.866 -3.304 8.600 1.00 96.88 104 LEU A O 1
ATOM 854 N N . CYS A 1 105 ? 1.920 -3.411 6.360 1.00 96.31 105 CYS A N 1
ATOM 855 C CA . CYS A 1 105 ? 1.246 -2.126 6.150 1.00 96.31 105 CYS A CA 1
ATOM 856 C C . CYS A 1 105 ? -0.137 -2.107 6.813 1.00 96.31 105 CYS A C 1
ATOM 858 O O . CYS A 1 105 ? -0.463 -1.173 7.549 1.00 96.31 105 CYS A O 1
ATOM 860 N N . GLY A 1 106 ? -0.933 -3.160 6.604 1.00 95.88 106 GLY A N 1
ATOM 861 C CA . GLY A 1 106 ? -2.257 -3.287 7.205 1.00 95.88 106 GLY A CA 1
ATOM 862 C C . GLY A 1 106 ? -2.238 -3.270 8.738 1.00 95.88 106 GLY A C 1
ATOM 863 O O . GLY A 1 106 ? -3.088 -2.619 9.339 1.00 95.88 106 GLY A O 1
ATOM 864 N N . PHE A 1 107 ? -1.264 -3.919 9.384 1.00 95.94 107 PHE A N 1
ATOM 865 C CA . PHE A 1 107 ? -1.095 -3.874 10.840 1.00 95.94 107 PHE A CA 1
ATOM 866 C C . PHE A 1 107 ? -0.585 -2.514 11.328 1.00 95.94 107 PHE A C 1
ATOM 868 O O . PHE A 1 107 ? -1.163 -1.951 12.257 1.00 95.94 107 PHE A O 1
ATOM 875 N N . ILE A 1 108 ? 0.448 -1.951 10.692 1.00 94.75 108 ILE A N 1
ATOM 876 C CA . ILE A 1 108 ? 1.043 -0.663 11.086 1.00 94.75 108 ILE A CA 1
ATOM 877 C C . ILE A 1 108 ? 0.008 0.456 11.051 1.00 94.75 108 ILE A C 1
ATOM 879 O O . ILE A 1 108 ? -0.049 1.277 11.966 1.00 94.75 108 ILE A O 1
ATOM 883 N N . TRP A 1 109 ? -0.829 0.506 10.018 1.00 95.25 109 TRP A N 1
ATOM 884 C CA . TRP A 1 109 ? -1.818 1.574 9.884 1.00 95.25 109 TRP A CA 1
ATOM 885 C C . TRP A 1 109 ? -2.948 1.495 10.902 1.00 95.25 109 TRP A C 1
ATOM 887 O O . TRP A 1 109 ? -3.574 2.518 11.169 1.00 95.25 109 TRP A O 1
ATOM 897 N N . ARG A 1 110 ? -3.150 0.326 11.513 1.00 89.94 110 ARG A N 1
ATOM 898 C CA . ARG A 1 110 ? -4.089 0.143 12.620 1.00 89.94 110 ARG A CA 1
ATOM 899 C C . ARG A 1 110 ? -3.530 0.545 13.979 1.00 89.94 110 ARG A C 1
ATOM 901 O O . ARG A 1 110 ? -4.318 0.752 14.887 1.00 89.94 110 ARG A O 1
ATOM 908 N N . LEU A 1 111 ? -2.208 0.648 14.140 1.00 87.31 111 LEU A N 1
ATOM 909 C CA . LEU A 1 111 ? -1.600 1.100 15.403 1.00 87.31 111 LEU A CA 1
ATOM 910 C C . LEU A 1 111 ? -1.878 2.581 15.693 1.00 87.31 111 LEU A C 1
ATOM 912 O O . LEU A 1 111 ? -1.814 3.001 16.840 1.00 87.31 111 LEU A O 1
ATOM 916 N N . GLY A 1 112 ? -2.141 3.372 14.649 1.00 76.56 112 GLY A N 1
ATOM 917 C CA . GLY A 1 112 ? -2.481 4.792 14.759 1.00 76.56 112 GLY A CA 1
ATOM 918 C C . GLY A 1 112 ? -3.986 5.076 14.776 1.00 76.56 112 GLY A C 1
ATOM 919 O O . GLY A 1 112 ? -4.369 6.205 14.461 1.00 76.56 112 GLY A O 1
ATOM 920 N N . GLU A 1 113 ? -4.814 4.058 15.036 1.00 67.81 113 GLU A N 1
ATOM 921 C CA . GLU A 1 113 ? -6.263 4.163 15.289 1.00 67.81 113 GLU A CA 1
ATOM 922 C C . GLU A 1 113 ? -6.550 4.219 16.790 1.00 67.81 113 GLU A C 1
ATOM 924 O O . GLU A 1 113 ? -7.473 4.978 17.158 1.00 67.81 113 GLU A O 1
#

Secondary structure (DSSP, 8-state):
------HHHHHHHHHHHHHHHHHHHHH--TT--HHHHHHHHHHHHHHHHHHHHHHHTT-GGGHHHHHHHHHIIIIIHHHHHHHHHTPPP-GGGTHHHHHHHHHHHHHHHHHT-

Radius of gyration: 14.18 Å; Cα contacts (8 Å, |Δi|>4): 101; chains: 1; bounding box: 38×28×37 Å

Mean predicted aligned error: 3.41 Å

pLDDT: mean 92.8, std 5.91, range [67.81, 98.12]